Protein AF-A0A822FUC9-F1 (afdb_monomer_lite)

Secondary structure (DSSP, 8-state):
----GGG--EEEES-EEES-SEEE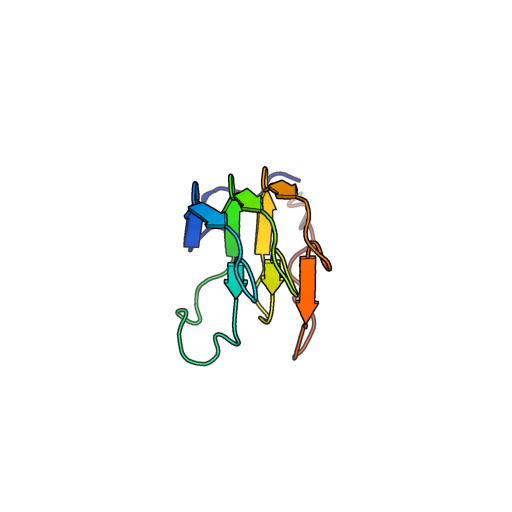EE---TTTS-TT--EEEEES-EEES-SSEEEEE--SSEEEEES-EEES-SEEEEE---SS---TT------

Structure (mmCIF, N/CA/C/O backbone):
data_AF-A0A822FUC9-F1
#
_entry.id   AF-A0A822FUC9-F1
#
loop_
_atom_site.group_PDB
_atom_site.id
_atom_site.type_symbol
_atom_site.label_atom_id
_atom_site.label_alt_id
_atom_site.label_comp_id
_atom_site.label_asym_id
_atom_site.label_entity_id
_atom_site.label_seq_id
_atom_site.pdbx_PDB_ins_code
_atom_site.Cartn_x
_atom_site.Cartn_y
_atom_site.Cartn_z
_atom_site.occupancy
_atom_site.B_iso_or_equiv
_atom_site.auth_seq_id
_atom_site.auth_comp_id
_atom_site.auth_asym_id
_atom_site.auth_atom_id
_atom_site.pdbx_PDB_model_num
ATOM 1 N N . GLY A 1 1 ? -17.958 -11.369 3.211 1.00 40.06 1 GLY A N 1
ATOM 2 C CA . GLY A 1 1 ? -18.335 -10.752 4.494 1.00 40.06 1 GLY A CA 1
ATOM 3 C C . GLY A 1 1 ? -18.150 -9.264 4.352 1.00 40.06 1 GLY A C 1
ATOM 4 O O . GLY A 1 1 ? -17.113 -8.867 3.839 1.00 40.06 1 GLY A O 1
ATOM 5 N N . THR A 1 2 ? -19.156 -8.472 4.706 1.00 40.84 2 THR A N 1
ATOM 6 C CA . THR A 1 2 ? -19.110 -7.010 4.588 1.00 40.84 2 THR A CA 1
ATOM 7 C C . THR A 1 2 ? -18.459 -6.458 5.848 1.00 40.84 2 THR A C 1
ATOM 9 O O . THR A 1 2 ? -18.997 -6.643 6.937 1.00 40.84 2 THR A O 1
ATOM 12 N N . VAL A 1 3 ? -17.288 -5.839 5.715 1.00 48.88 3 VAL A N 1
ATOM 13 C CA . VAL A 1 3 ? -16.697 -5.052 6.804 1.00 48.88 3 VAL A CA 1
ATOM 14 C C . VAL A 1 3 ? -17.648 -3.891 7.073 1.00 48.88 3 VAL A C 1
ATOM 16 O O . VAL A 1 3 ? -18.052 -3.197 6.139 1.00 48.88 3 VAL A O 1
ATOM 19 N N . LEU A 1 4 ? -18.075 -3.721 8.323 1.00 53.12 4 LEU A N 1
ATOM 20 C CA . LEU A 1 4 ? -18.936 -2.604 8.681 1.00 53.12 4 LEU A CA 1
ATOM 21 C C . LEU A 1 4 ? -18.084 -1.336 8.643 1.00 53.12 4 LEU A C 1
ATOM 23 O O . LEU A 1 4 ? -16.979 -1.307 9.173 1.00 53.12 4 LEU A O 1
ATOM 27 N N . GLN A 1 5 ? -18.596 -0.270 8.033 1.00 51.47 5 GLN A N 1
ATOM 28 C CA . GLN A 1 5 ? -17.870 0.995 7.866 1.00 51.47 5 GLN A CA 1
ATOM 29 C C . GLN A 1 5 ? -17.381 1.607 9.196 1.00 51.47 5 GLN A C 1
ATOM 31 O O . GLN A 1 5 ? -16.425 2.372 9.209 1.00 51.47 5 GLN A O 1
ATOM 36 N N . ASN A 1 6 ? -17.977 1.196 10.320 1.00 55.38 6 ASN A N 1
ATOM 37 C CA . ASN A 1 6 ? -17.577 1.572 11.678 1.00 55.38 6 ASN A CA 1
ATOM 38 C C . ASN A 1 6 ? -16.261 0.919 12.156 1.00 55.38 6 ASN A C 1
ATOM 40 O O . ASN A 1 6 ? -15.719 1.342 13.174 1.00 55.38 6 ASN A O 1
ATOM 44 N N . ASP A 1 7 ? -15.754 -0.099 11.453 1.00 62.12 7 ASP A N 1
ATOM 45 C CA . ASP A 1 7 ? -14.483 -0.766 11.768 1.00 62.12 7 ASP A CA 1
ATOM 46 C C . ASP A 1 7 ? -13.285 -0.108 11.057 1.00 62.12 7 ASP A C 1
ATOM 48 O O . ASP A 1 7 ? -12.131 -0.367 11.413 1.00 62.12 7 ASP A O 1
ATOM 52 N N . ILE A 1 8 ? -13.544 0.748 10.058 1.00 62.56 8 ILE A N 1
ATOM 53 C CA . ILE A 1 8 ? -12.523 1.475 9.298 1.00 62.56 8 ILE A CA 1
ATOM 54 C C . ILE A 1 8 ? -12.222 2.780 10.026 1.00 62.56 8 ILE A C 1
ATOM 56 O O . ILE A 1 8 ? -12.948 3.763 9.931 1.00 62.56 8 ILE A O 1
ATOM 60 N N . THR A 1 9 ? -11.118 2.779 10.760 1.00 69.50 9 THR A N 1
ATOM 61 C CA . THR A 1 9 ? -10.632 3.964 11.477 1.00 69.50 9 THR A CA 1
ATOM 62 C C . THR A 1 9 ? -9.753 4.858 10.608 1.00 69.50 9 THR A C 1
ATOM 64 O O . THR A 1 9 ? -9.668 6.050 10.875 1.00 69.50 9 THR A O 1
ATOM 67 N N . ASN A 1 10 ? -9.114 4.301 9.570 1.00 73.19 10 ASN A N 1
ATOM 68 C CA . ASN A 1 10 ? -8.293 5.064 8.630 1.00 73.19 10 ASN A CA 1
ATOM 69 C C . ASN A 1 10 ? -8.609 4.660 7.191 1.00 73.19 10 ASN A C 1
ATOM 71 O O . ASN A 1 10 ? -8.519 3.478 6.846 1.00 73.19 10 ASN A O 1
ATOM 75 N N . ASP A 1 11 ? -8.941 5.658 6.379 1.00 80.75 11 ASP A N 1
ATOM 76 C CA . ASP A 1 11 ? -9.307 5.522 4.974 1.00 80.75 11 ASP A CA 1
ATOM 77 C C . ASP A 1 11 ? -8.325 6.316 4.100 1.00 80.75 11 ASP A C 1
ATOM 79 O O . ASP A 1 11 ? -8.142 7.523 4.289 1.00 80.75 11 ASP A O 1
ATOM 83 N N . TYR A 1 12 ? -7.665 5.624 3.169 1.00 81.88 12 TYR A N 1
ATOM 84 C CA . TYR A 1 12 ? -6.731 6.207 2.213 1.00 81.88 12 TYR A CA 1
ATOM 85 C C . TYR A 1 12 ? -7.166 5.867 0.791 1.00 81.88 12 TYR A C 1
ATOM 87 O O . TYR A 1 12 ? -7.128 4.700 0.393 1.00 81.88 12 TYR A O 1
ATOM 95 N N . SER A 1 13 ? -7.513 6.890 0.002 1.00 88.69 13 SER A N 1
ATOM 96 C CA . SER A 1 13 ? -8.104 6.681 -1.324 1.00 88.69 13 SER A CA 1
ATOM 97 C C . SER A 1 13 ? -7.611 7.609 -2.433 1.00 88.69 13 SER A C 1
ATOM 99 O O . SER A 1 13 ? -7.035 8.663 -2.165 1.00 88.69 13 SER A O 1
ATOM 101 N N . ASN A 1 14 ? -7.790 7.171 -3.687 1.00 86.50 14 ASN A N 1
ATOM 102 C CA . ASN A 1 14 ? -7.552 7.950 -4.913 1.00 86.50 14 ASN A CA 1
ATOM 103 C C . ASN A 1 14 ? -6.132 8.524 -5.081 1.00 86.50 14 ASN A C 1
ATOM 105 O O . ASN A 1 14 ? -5.957 9.635 -5.583 1.00 86.50 14 ASN A O 1
ATOM 109 N N . ASN A 1 15 ? -5.104 7.777 -4.676 1.00 83.19 15 ASN A N 1
ATOM 110 C CA . ASN A 1 15 ? -3.715 8.190 -4.869 1.00 83.19 15 ASN A CA 1
ATOM 111 C C . ASN A 1 15 ? -3.087 7.518 -6.098 1.00 83.19 15 ASN A C 1
ATOM 113 O O . ASN A 1 15 ? -3.349 6.350 -6.397 1.00 83.19 15 ASN A O 1
ATOM 117 N N . GLU A 1 16 ? -2.189 8.240 -6.769 1.00 90.00 16 GLU A N 1
ATOM 118 C CA . GLU A 1 16 ? -1.485 7.768 -7.961 1.00 90.00 16 GLU A CA 1
ATOM 119 C C . GLU A 1 16 ? 0.034 7.943 -7.825 1.00 90.00 16 GLU A C 1
ATOM 121 O O . GLU A 1 16 ? 0.522 8.990 -7.398 1.00 90.00 16 GLU A O 1
ATOM 126 N N . VAL A 1 17 ? 0.791 6.898 -8.174 1.00 87.19 17 VAL A N 1
ATOM 127 C CA . VAL A 1 17 ? 2.259 6.873 -8.106 1.00 87.19 17 VAL A CA 1
ATOM 128 C C . VAL A 1 17 ? 2.842 6.367 -9.424 1.00 87.19 17 VAL A C 1
ATOM 130 O O . VAL A 1 17 ? 2.432 5.323 -9.935 1.00 87.19 17 VAL A O 1
ATOM 133 N N . HIS A 1 18 ? 3.856 7.068 -9.941 1.00 89.06 18 HIS A N 1
ATOM 134 C CA . HIS A 1 18 ? 4.549 6.721 -11.185 1.00 89.06 18 HIS A CA 1
ATOM 135 C C . HIS A 1 18 ? 6.061 6.631 -10.995 1.00 89.06 18 HIS A C 1
ATOM 137 O O . HIS A 1 18 ? 6.656 7.500 -10.360 1.00 89.06 18 HIS A O 1
ATOM 143 N N . SER A 1 19 ? 6.688 5.634 -11.628 1.00 87.31 19 SER A N 1
ATOM 144 C CA . SER A 1 19 ? 8.151 5.537 -11.780 1.00 87.31 19 SER A CA 1
ATOM 145 C C . SER A 1 19 ? 8.917 5.658 -10.455 1.00 87.31 19 SER A C 1
ATOM 147 O O . SER A 1 19 ? 9.964 6.303 -10.380 1.00 87.31 19 SER A O 1
ATOM 149 N N . ALA A 1 20 ? 8.373 5.066 -9.392 1.00 84.38 20 ALA A N 1
ATOM 150 C CA . ALA A 1 20 ? 8.937 5.128 -8.051 1.00 84.38 20 ALA A CA 1
ATOM 151 C C . ALA A 1 20 ? 9.754 3.871 -7.723 1.00 84.38 20 ALA A C 1
ATOM 153 O O . ALA A 1 20 ? 9.514 2.786 -8.255 1.00 84.38 20 ALA A O 1
ATOM 154 N N . MET A 1 21 ? 10.699 3.999 -6.788 1.00 84.69 21 MET A N 1
ATOM 155 C CA . MET A 1 21 ? 11.446 2.849 -6.265 1.00 84.69 21 MET A CA 1
ATOM 156 C C . MET A 1 21 ? 10.511 1.842 -5.573 1.00 84.69 21 MET A C 1
ATOM 158 O O . MET A 1 21 ? 10.620 0.638 -5.783 1.00 84.69 21 MET A O 1
ATOM 162 N N . SER A 1 22 ? 9.557 2.344 -4.793 1.00 84.69 22 SER A N 1
ATOM 163 C CA . SER A 1 22 ? 8.419 1.608 -4.245 1.00 84.69 22 SER A CA 1
ATOM 164 C C . SER A 1 22 ? 7.195 2.515 -4.350 1.00 84.69 22 SER A C 1
ATOM 166 O O . SER A 1 22 ? 7.341 3.727 -4.198 1.00 84.69 22 SER A O 1
ATOM 168 N N . GLY A 1 23 ? 6.025 1.952 -4.633 1.00 87.44 23 GLY A N 1
ATOM 169 C CA . GLY A 1 23 ? 4.762 2.670 -4.736 1.00 87.44 23 GLY A CA 1
ATOM 170 C C . GLY A 1 23 ? 4.232 3.077 -3.366 1.00 87.44 23 GLY A C 1
ATOM 171 O O . GLY A 1 23 ? 4.817 3.912 -2.677 1.00 87.44 23 GLY A O 1
ATOM 172 N N . PHE A 1 24 ? 3.123 2.481 -2.944 1.00 85.31 24 PHE A N 1
ATOM 173 C CA . PHE A 1 24 ? 2.562 2.742 -1.622 1.00 85.31 24 PHE A CA 1
ATOM 174 C C . PHE A 1 24 ? 3.253 1.899 -0.569 1.00 85.31 24 PHE A C 1
ATOM 176 O O . PHE A 1 24 ? 3.387 0.689 -0.722 1.00 85.31 24 PHE A O 1
ATOM 183 N N . ASN A 1 25 ? 3.675 2.533 0.519 1.00 85.88 25 ASN A N 1
ATOM 184 C CA . ASN A 1 25 ? 4.366 1.840 1.592 1.00 85.88 25 ASN A CA 1
ATOM 185 C C . ASN A 1 25 ? 3.650 2.062 2.919 1.00 85.88 25 ASN A C 1
ATOM 187 O O . ASN A 1 25 ? 3.460 3.198 3.346 1.00 85.88 25 ASN A O 1
ATOM 191 N N . ILE A 1 26 ? 3.331 0.964 3.591 1.00 79.94 26 ILE A N 1
ATOM 192 C CA . ILE A 1 26 ? 2.938 0.924 4.992 1.00 79.94 26 ILE A CA 1
ATOM 193 C C . ILE A 1 26 ? 4.140 0.363 5.746 1.00 79.94 26 ILE A C 1
ATOM 195 O O . ILE A 1 26 ? 4.489 -0.800 5.577 1.00 79.94 26 ILE A O 1
ATOM 199 N N . TRP A 1 27 ? 4.808 1.209 6.523 1.00 73.25 27 TRP A N 1
ATOM 200 C CA . TRP A 1 27 ? 5.995 0.875 7.318 1.00 73.25 27 TRP A CA 1
ATOM 201 C C . TRP A 1 27 ? 5.603 0.590 8.771 1.00 73.25 27 TRP A C 1
ATOM 203 O O . TRP A 1 27 ? 4.493 0.970 9.155 1.00 73.25 27 TRP A O 1
ATOM 213 N N . PRO A 1 28 ? 6.467 -0.066 9.579 1.00 62.00 28 PRO A N 1
ATOM 214 C CA . PRO A 1 28 ? 6.102 -0.471 10.929 1.00 62.00 28 PRO A CA 1
ATOM 215 C C . PRO A 1 28 ? 5.550 0.721 11.706 1.00 62.00 28 PRO A C 1
ATOM 217 O O . PRO A 1 28 ? 6.178 1.770 11.845 1.00 62.00 28 PRO A O 1
ATOM 220 N N . MET A 1 29 ? 4.299 0.559 12.125 1.00 61.09 29 MET A N 1
ATOM 221 C CA . MET A 1 29 ? 3.495 1.629 12.699 1.00 61.09 29 MET A CA 1
ATOM 222 C C . MET A 1 29 ? 3.596 1.688 14.222 1.00 61.09 29 MET A C 1
ATOM 224 O O . MET A 1 29 ? 2.753 2.310 14.862 1.00 61.09 29 MET A O 1
ATOM 228 N N . ASP A 1 30 ? 4.614 1.064 14.815 1.00 56.50 30 ASP A N 1
ATOM 229 C CA . ASP A 1 30 ? 4.872 1.089 16.258 1.00 56.50 30 ASP A CA 1
ATOM 230 C C . ASP A 1 30 ? 5.052 2.517 16.809 1.00 56.50 30 ASP A C 1
ATOM 232 O O . ASP A 1 30 ? 4.986 2.711 18.022 1.00 56.50 30 ASP A O 1
ATOM 236 N N . LYS A 1 31 ? 5.218 3.524 15.936 1.00 54.00 31 LYS A N 1
ATOM 237 C CA . LYS A 1 31 ? 5.378 4.935 16.320 1.00 54.00 31 LYS A CA 1
ATOM 238 C C . LYS A 1 31 ? 4.455 5.957 15.642 1.00 54.00 31 LYS A C 1
ATOM 240 O O . LYS A 1 31 ? 4.554 7.128 15.990 1.00 54.00 31 LYS A O 1
ATOM 245 N N . GLY A 1 32 ? 3.611 5.575 14.678 1.00 47.56 32 GLY A N 1
ATOM 246 C CA . GLY A 1 32 ? 3.025 6.557 13.741 1.00 47.56 32 GLY A CA 1
ATOM 247 C C . GLY A 1 32 ? 1.520 6.487 13.495 1.00 47.56 32 GLY A C 1
ATOM 248 O O . GLY A 1 32 ? 0.932 7.497 13.125 1.00 47.56 32 GLY A O 1
ATOM 249 N N . PHE A 1 33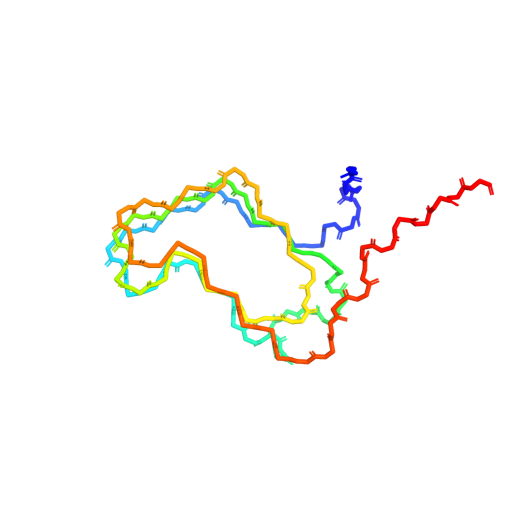 ? 0.887 5.337 13.714 1.00 53.56 33 PHE A N 1
ATOM 250 C CA . PHE A 1 33 ? -0.571 5.228 13.678 1.00 53.56 33 PHE A CA 1
ATOM 251 C C . PHE A 1 33 ? -1.061 4.950 15.082 1.00 53.56 33 PHE A C 1
ATOM 253 O O . PHE A 1 33 ? -0.528 4.065 15.757 1.00 53.56 33 PHE A O 1
ATOM 260 N N . GLU A 1 34 ? -2.075 5.697 15.514 1.00 52.38 34 GLU A N 1
ATOM 261 C CA . GLU A 1 34 ? -2.670 5.503 16.827 1.00 52.38 34 GLU A CA 1
ATOM 262 C C . GLU A 1 34 ? -3.021 4.031 17.036 1.00 52.38 34 GLU A C 1
ATOM 264 O O . GLU A 1 34 ? -3.616 3.363 16.182 1.00 52.38 34 GLU A O 1
ATOM 269 N N . TYR A 1 35 ? -2.601 3.528 18.197 1.00 48.91 35 TYR A N 1
ATOM 270 C CA . TYR A 1 35 ? -2.654 2.123 18.583 1.00 48.91 35 TYR A CA 1
ATOM 271 C C . TYR A 1 35 ? -4.075 1.526 18.533 1.00 48.91 35 TYR A C 1
ATOM 273 O O . TYR A 1 35 ? -4.220 0.302 18.491 1.00 48.91 35 TYR A O 1
ATOM 281 N N . ASP A 1 36 ? -5.094 2.388 18.485 1.00 54.34 36 ASP A N 1
ATOM 282 C CA . ASP A 1 36 ? -6.521 2.062 18.458 1.00 54.34 36 ASP A CA 1
ATOM 283 C C . ASP A 1 36 ? -7.113 1.929 17.039 1.00 54.34 36 ASP A C 1
ATOM 285 O O . ASP A 1 36 ? -8.301 1.670 16.855 1.00 54.34 36 ASP A O 1
ATOM 289 N N . SER A 1 37 ? -6.282 2.055 16.001 1.00 56.94 37 SER A N 1
ATOM 290 C CA . SER A 1 37 ? -6.715 1.838 14.619 1.00 56.94 37 SER A CA 1
ATOM 291 C C . SER A 1 37 ? -6.974 0.345 14.364 1.00 56.94 37 SER A C 1
ATOM 293 O O . SER A 1 37 ? -6.030 -0.435 14.185 1.00 56.94 37 SER A O 1
ATOM 295 N N . LYS A 1 38 ? -8.243 -0.080 14.372 1.00 64.19 38 LYS A N 1
ATOM 296 C CA . LYS A 1 38 ? -8.644 -1.497 14.240 1.00 64.19 38 LYS A CA 1
ATOM 297 C C . LYS A 1 38 ? -8.511 -2.036 12.813 1.00 64.19 38 LYS A C 1
ATOM 299 O O . LYS A 1 38 ? -8.198 -3.219 12.640 1.00 64.19 38 LYS A O 1
ATOM 304 N N . CYS A 1 39 ? -8.713 -1.183 11.808 1.00 75.06 39 CYS A N 1
ATOM 305 C CA . CYS A 1 39 ? -8.602 -1.537 10.394 1.00 75.06 39 CYS A CA 1
ATOM 306 C C . CYS A 1 39 ? -8.197 -0.329 9.535 1.00 75.06 39 CYS A C 1
ATOM 308 O O . CYS A 1 39 ? -8.573 0.811 9.825 1.00 75.06 39 CYS A O 1
ATOM 310 N N . ILE A 1 40 ? -7.440 -0.599 8.471 1.00 77.69 40 ILE A N 1
ATOM 311 C CA . ILE A 1 40 ? -7.067 0.363 7.429 1.00 77.69 40 ILE A CA 1
ATOM 312 C C . ILE A 1 40 ? -7.760 -0.056 6.134 1.00 77.69 40 ILE A C 1
ATOM 314 O O . ILE A 1 40 ? -7.640 -1.216 5.736 1.00 77.69 40 ILE A O 1
ATOM 318 N N . LEU A 1 41 ? -8.452 0.871 5.476 1.00 82.62 41 LEU A N 1
ATOM 319 C CA . LEU A 1 41 ? -8.914 0.694 4.102 1.00 82.62 41 LEU A CA 1
ATOM 320 C C . LEU A 1 41 ? -7.986 1.465 3.160 1.00 82.62 41 LEU A C 1
ATOM 322 O O . LEU A 1 41 ? -7.725 2.650 3.357 1.00 82.62 41 LEU A O 1
ATOM 326 N N . ILE A 1 42 ? -7.484 0.770 2.145 1.00 84.25 42 ILE A N 1
ATOM 327 C CA . ILE A 1 42 ? -6.742 1.338 1.024 1.00 84.25 42 ILE A CA 1
ATOM 328 C C . ILE A 1 42 ? -7.570 1.071 -0.219 1.00 84.25 42 ILE A C 1
ATOM 330 O O . ILE A 1 42 ? -7.784 -0.099 -0.550 1.00 84.25 42 ILE A O 1
ATOM 334 N N . HIS A 1 43 ? -8.019 2.118 -0.909 1.00 86.94 43 HIS A N 1
ATOM 335 C CA . HIS A 1 43 ? -8.826 1.910 -2.104 1.00 86.94 43 HIS A CA 1
ATOM 336 C C . HIS A 1 43 ? -8.576 2.883 -3.253 1.00 86.94 43 HIS A C 1
ATOM 338 O O . HIS A 1 43 ? -8.065 3.984 -3.070 1.00 86.94 43 HIS A O 1
ATOM 344 N N . ASP A 1 44 ? -8.904 2.452 -4.472 1.00 89.44 44 ASP A N 1
ATOM 345 C CA . ASP A 1 44 ? -8.776 3.251 -5.702 1.00 89.44 44 ASP A CA 1
ATOM 346 C C . ASP A 1 44 ? -7.355 3.782 -5.966 1.00 89.44 44 ASP A C 1
ATOM 348 O O . ASP A 1 44 ? -7.157 4.845 -6.561 1.00 89.44 44 ASP A O 1
ATOM 352 N N . PHE A 1 45 ? -6.328 3.057 -5.517 1.00 87.88 45 PHE A N 1
ATOM 353 C CA . PHE A 1 45 ? -4.940 3.446 -5.764 1.00 87.88 45 PHE A CA 1
ATOM 354 C C . PHE A 1 45 ? -4.456 2.981 -7.123 1.00 87.88 45 PHE A C 1
ATOM 356 O O . PHE A 1 45 ? -4.803 1.897 -7.586 1.00 87.88 45 PHE A O 1
ATOM 363 N N . LYS A 1 46 ? -3.581 3.772 -7.740 1.00 91.56 46 LYS A N 1
ATOM 364 C CA . LYS A 1 46 ? -2.895 3.400 -8.977 1.00 91.56 46 LYS A CA 1
ATOM 365 C C . LYS A 1 46 ? -1.394 3.503 -8.793 1.00 91.56 46 LYS A C 1
ATOM 367 O O . LYS A 1 46 ? -0.864 4.530 -8.378 1.00 91.56 46 LYS A O 1
ATOM 372 N N . THR A 1 47 ? -0.685 2.436 -9.120 1.00 90.44 47 THR A N 1
ATOM 373 C CA . THR A 1 47 ? 0.773 2.435 -9.165 1.00 90.44 47 THR A CA 1
ATOM 374 C C . THR A 1 47 ? 1.241 1.908 -10.503 1.00 90.44 47 THR A C 1
ATOM 376 O O . THR A 1 47 ? 0.847 0.821 -10.924 1.00 90.44 47 THR A O 1
ATOM 379 N N . TYR A 1 48 ? 2.108 2.673 -11.155 1.00 90.94 48 TYR A N 1
ATOM 380 C CA . TYR A 1 48 ? 2.673 2.327 -12.449 1.00 90.94 48 TYR A CA 1
ATOM 381 C C . TYR A 1 48 ? 4.197 2.397 -12.420 1.00 90.94 48 TYR A C 1
ATOM 383 O O . TYR A 1 48 ? 4.765 3.368 -11.912 1.00 90.94 48 TYR A O 1
ATOM 391 N N . LYS A 1 49 ? 4.868 1.394 -13.000 1.00 89.19 49 LYS A N 1
ATOM 392 C CA . LYS A 1 49 ? 6.338 1.363 -13.114 1.00 89.19 49 LYS A CA 1
ATOM 393 C C . LYS A 1 49 ? 7.072 1.445 -11.779 1.00 89.19 49 LYS A C 1
ATOM 395 O O . LYS A 1 49 ? 8.077 2.141 -11.651 1.00 89.19 49 LYS A O 1
ATOM 400 N N . ALA A 1 50 ? 6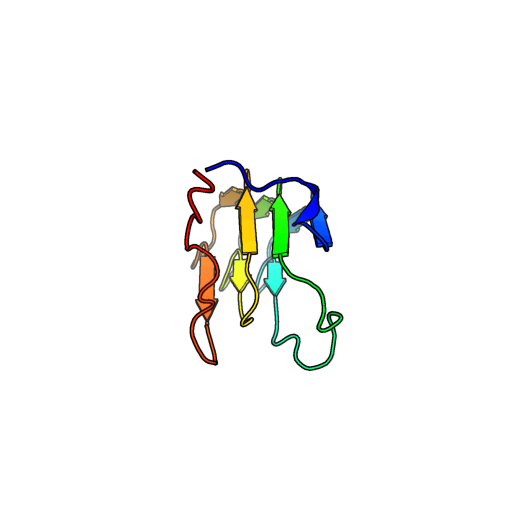.572 0.728 -10.775 1.00 88.12 50 ALA A N 1
ATOM 401 C CA . ALA A 1 50 ? 7.302 0.567 -9.524 1.00 88.12 50 ALA A CA 1
ATOM 402 C C . ALA A 1 50 ? 8.511 -0.361 -9.722 1.00 88.12 50 ALA A C 1
ATOM 404 O O . ALA A 1 50 ? 8.363 -1.491 -10.193 1.00 88.12 50 ALA A O 1
ATOM 405 N N . TRP A 1 51 ? 9.706 0.105 -9.348 1.00 84.12 51 TRP A N 1
ATOM 406 C CA . TRP A 1 51 ? 10.943 -0.645 -9.583 1.00 84.12 51 TRP A CA 1
ATOM 407 C C . TRP A 1 51 ? 11.070 -1.880 -8.680 1.00 84.12 51 TRP A C 1
ATOM 409 O O . TRP A 1 51 ? 11.490 -2.940 -9.149 1.00 84.12 51 TRP A O 1
ATOM 419 N N . TYR A 1 52 ? 10.662 -1.756 -7.412 1.00 85.25 52 TYR A N 1
ATOM 420 C CA . TYR A 1 52 ? 10.576 -2.871 -6.468 1.00 85.25 52 TYR A CA 1
ATOM 421 C C . TYR A 1 52 ? 9.130 -3.304 -6.237 1.00 85.25 52 TYR A C 1
ATOM 423 O O . TYR A 1 52 ? 8.722 -4.318 -6.795 1.00 85.25 52 TYR A O 1
ATOM 431 N N . TYR A 1 53 ? 8.357 -2.548 -5.452 1.00 86.56 53 TYR A N 1
ATOM 432 C CA . TYR A 1 53 ? 7.023 -2.949 -4.985 1.00 86.56 53 TYR A CA 1
ATOM 433 C C . TYR A 1 53 ? 5.970 -1.922 -5.388 1.00 86.56 53 TYR A C 1
ATOM 435 O O . TYR A 1 53 ? 6.195 -0.730 -5.208 1.00 86.56 53 TYR A O 1
ATOM 443 N N . GLY A 1 54 ? 4.811 -2.353 -5.884 1.00 86.88 54 GLY A N 1
ATOM 444 C CA . GLY A 1 54 ? 3.661 -1.470 -6.079 1.00 86.88 54 GLY A CA 1
ATOM 445 C C . GLY A 1 54 ? 3.003 -1.092 -4.755 1.00 86.88 54 GLY A C 1
ATOM 446 O O . GLY A 1 54 ? 2.792 0.086 -4.479 1.00 86.88 54 GLY A O 1
ATOM 447 N N . LEU A 1 55 ? 2.740 -2.093 -3.914 1.00 86.75 55 LEU A N 1
ATOM 448 C CA . LEU A 1 55 ? 2.377 -1.923 -2.511 1.00 86.75 55 LEU A CA 1
ATOM 449 C C . LEU A 1 55 ? 3.358 -2.704 -1.633 1.00 86.75 55 LEU A C 1
ATOM 451 O O . LEU A 1 55 ? 3.547 -3.903 -1.823 1.00 86.75 55 LEU A O 1
ATOM 455 N N . TYR A 1 56 ? 3.942 -2.041 -0.644 1.00 87.38 56 TYR A N 1
ATOM 456 C CA . TYR A 1 56 ? 4.738 -2.651 0.413 1.00 87.38 56 TYR A CA 1
ATOM 457 C C . TYR A 1 56 ? 3.999 -2.506 1.738 1.00 87.38 56 TYR A C 1
ATOM 459 O O . TYR A 1 56 ? 3.680 -1.397 2.160 1.00 87.38 56 TYR A O 1
ATOM 467 N N . ILE A 1 57 ? 3.712 -3.623 2.395 1.00 84.62 57 ILE A N 1
ATOM 468 C CA . ILE A 1 57 ? 2.909 -3.665 3.613 1.00 84.62 57 ILE A CA 1
ATOM 469 C C . ILE A 1 57 ? 3.735 -4.278 4.728 1.00 84.62 57 ILE A C 1
ATOM 471 O O . ILE A 1 57 ? 4.079 -5.452 4.662 1.00 84.62 57 ILE A O 1
ATOM 475 N N . ASN A 1 58 ? 4.012 -3.500 5.767 1.00 81.31 58 ASN A N 1
ATOM 476 C CA . ASN A 1 58 ? 4.744 -3.922 6.949 1.00 81.31 58 ASN A CA 1
ATOM 477 C C . ASN A 1 58 ? 4.044 -3.417 8.215 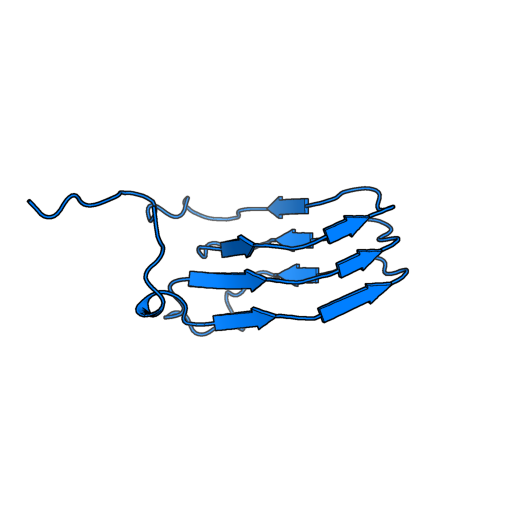1.00 81.31 58 ASN A C 1
ATOM 479 O O . ASN A 1 58 ? 4.361 -2.357 8.751 1.00 81.31 58 ASN A O 1
ATOM 483 N N . THR A 1 59 ? 3.030 -4.160 8.661 1.00 74.50 59 THR A N 1
ATOM 484 C CA . THR A 1 59 ? 2.245 -3.838 9.858 1.00 74.50 59 THR A CA 1
ATOM 485 C C . THR A 1 59 ? 1.578 -5.088 10.435 1.00 74.50 59 THR A C 1
ATOM 487 O O . THR A 1 59 ? 1.362 -6.069 9.727 1.00 74.50 59 THR A O 1
ATOM 490 N N . ALA A 1 60 ? 1.224 -5.039 11.721 1.00 71.38 60 ALA A N 1
ATOM 491 C CA . ALA A 1 60 ? 0.426 -6.064 12.401 1.00 71.38 60 ALA A CA 1
ATOM 492 C C . ALA A 1 60 ? -1.092 -5.769 12.374 1.00 71.38 60 ALA A C 1
ATOM 494 O O . ALA A 1 60 ? -1.874 -6.492 12.989 1.00 71.38 60 ALA A O 1
ATOM 495 N N . ARG A 1 61 ? -1.519 -4.679 11.718 1.00 72.44 61 ARG A N 1
ATOM 496 C CA . ARG A 1 61 ? -2.930 -4.262 11.635 1.00 72.44 61 ARG A CA 1
ATOM 497 C C . ARG A 1 61 ? -3.670 -4.944 10.486 1.00 72.44 61 ARG A C 1
ATOM 499 O O . ARG A 1 61 ? -3.059 -5.385 9.516 1.00 72.44 61 ARG A O 1
ATOM 506 N N . ASN A 1 62 ? -4.998 -4.957 10.583 1.00 75.50 62 ASN A N 1
ATOM 507 C CA . ASN A 1 62 ? -5.868 -5.395 9.495 1.00 75.50 62 ASN A CA 1
ATOM 508 C C . ASN A 1 62 ? -5.861 -4.358 8.377 1.00 75.50 62 ASN A C 1
ATOM 510 O O . ASN A 1 62 ? -6.039 -3.166 8.638 1.00 75.50 62 ASN A O 1
ATOM 514 N N . ILE A 1 63 ? -5.670 -4.823 7.146 1.00 78.38 63 ILE A N 1
ATOM 515 C CA . ILE A 1 63 ? -5.702 -3.986 5.953 1.00 78.38 63 ILE A CA 1
ATOM 516 C C . ILE A 1 63 ? -6.697 -4.589 4.974 1.00 78.38 63 ILE A C 1
ATOM 518 O O . ILE A 1 63 ? -6.646 -5.781 4.675 1.00 78.38 63 ILE A O 1
ATOM 522 N N . ILE A 1 64 ? -7.563 -3.735 4.451 1.00 82.19 64 ILE A N 1
ATOM 523 C CA . ILE A 1 64 ? -8.420 -4.019 3.311 1.00 82.19 64 ILE A CA 1
ATOM 524 C C . ILE A 1 64 ? -7.839 -3.248 2.133 1.00 82.19 64 ILE A C 1
ATOM 526 O O . ILE A 1 64 ? -7.590 -2.050 2.238 1.00 82.19 64 ILE A O 1
ATOM 530 N N . ILE A 1 65 ? -7.599 -3.952 1.031 1.00 83.94 65 ILE A N 1
ATOM 531 C CA . ILE A 1 65 ? -7.152 -3.364 -0.230 1.00 83.94 65 ILE A CA 1
ATOM 532 C C . ILE A 1 65 ? -8.273 -3.604 -1.226 1.00 83.94 65 ILE A C 1
ATOM 534 O O . ILE A 1 65 ? -8.588 -4.760 -1.509 1.00 83.94 65 ILE A O 1
ATOM 538 N N . ASP A 1 66 ? -8.869 -2.534 -1.733 1.00 85.94 66 ASP A N 1
ATOM 539 C CA . ASP A 1 66 ? -10.002 -2.613 -2.648 1.00 85.94 66 ASP A CA 1
ATOM 540 C C . ASP A 1 66 ? -9.778 -1.744 -3.884 1.00 85.94 66 ASP A C 1
ATOM 542 O O . ASP A 1 66 ? -9.270 -0.636 -3.794 1.00 85.94 66 ASP A O 1
ATOM 546 N N . SER A 1 67 ? -10.134 -2.242 -5.066 1.00 90.19 67 SER A N 1
ATOM 547 C CA . SER A 1 67 ? -10.117 -1.433 -6.297 1.00 90.19 67 SER A CA 1
ATOM 548 C C . SER A 1 67 ? -8.760 -0.768 -6.642 1.00 90.19 67 SER A C 1
ATOM 550 O O . SER A 1 67 ? -8.695 0.193 -7.407 1.00 90.19 67 SER A O 1
ATOM 552 N N . CYS A 1 68 ? -7.643 -1.299 -6.129 1.00 87.69 68 CYS A N 1
ATOM 553 C CA . CYS A 1 68 ? -6.291 -0.814 -6.418 1.00 87.69 68 CYS A CA 1
ATOM 554 C C . CYS A 1 68 ? -5.703 -1.465 -7.681 1.00 87.69 68 CYS A C 1
ATOM 556 O O . CYS A 1 68 ? -5.796 -2.674 -7.887 1.00 87.69 68 CYS A O 1
ATOM 558 N N . THR A 1 69 ? -5.020 -0.672 -8.502 1.00 91.19 69 THR A N 1
ATOM 559 C CA . THR A 1 69 ? -4.312 -1.103 -9.710 1.00 91.19 69 THR A CA 1
ATOM 560 C C . THR A 1 69 ? -2.806 -0.976 -9.518 1.00 91.19 69 THR A C 1
ATOM 562 O O . THR A 1 69 ? -2.295 0.118 -9.289 1.00 91.19 69 THR A O 1
ATOM 565 N N . VAL A 1 70 ? -2.076 -2.077 -9.696 1.00 89.38 70 VAL A N 1
ATOM 566 C CA . VAL A 1 70 ? -0.616 -2.064 -9.845 1.00 89.38 70 VAL A CA 1
ATOM 567 C C . VAL A 1 70 ? -0.275 -2.607 -11.221 1.00 89.38 70 VAL A C 1
ATOM 569 O O . VAL A 1 70 ? -0.621 -3.742 -11.542 1.00 89.38 70 VAL A O 1
ATOM 572 N N . ALA A 1 71 ? 0.393 -1.800 -12.037 1.00 89.19 71 ALA A N 1
ATOM 573 C CA . ALA A 1 71 ? 0.716 -2.144 -13.413 1.00 89.19 71 ALA A CA 1
ATOM 574 C C . ALA A 1 71 ? 2.191 -1.876 -13.725 1.00 89.19 71 ALA A C 1
ATOM 576 O O . ALA A 1 71 ? 2.781 -0.910 -13.239 1.00 89.19 71 ALA A O 1
ATOM 577 N N . ASP A 1 72 ? 2.769 -2.730 -14.571 1.00 86.56 72 ASP A N 1
ATOM 578 C CA . ASP A 1 72 ? 4.133 -2.574 -15.098 1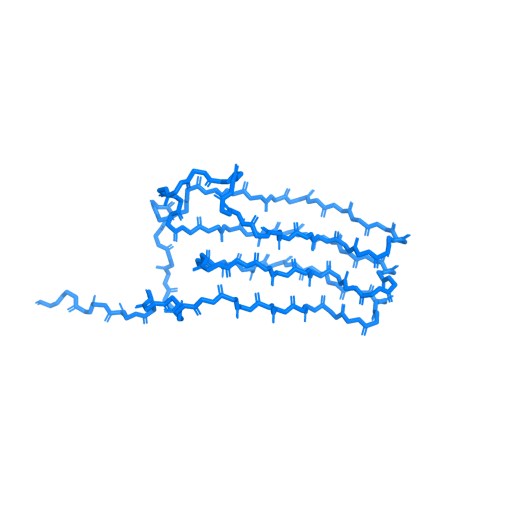.00 86.56 72 ASP A CA 1
ATOM 579 C C . ASP A 1 72 ? 5.211 -2.423 -14.002 1.00 86.56 72 ASP A C 1
ATOM 581 O O . ASP A 1 72 ? 6.168 -1.674 -14.148 1.00 86.56 72 ASP A O 1
ATOM 585 N N . GLY A 1 73 ? 5.024 -3.085 -12.856 1.00 80.88 73 GLY A N 1
ATOM 586 C CA . GLY A 1 73 ? 5.983 -3.122 -11.748 1.00 80.88 73 GLY A CA 1
ATOM 587 C C . GLY A 1 73 ? 6.570 -4.519 -11.558 1.00 80.88 73 GLY A C 1
ATOM 588 O O . GLY A 1 73 ? 5.997 -5.505 -12.016 1.00 80.88 73 GLY A O 1
ATOM 589 N N . ASN A 1 74 ? 7.706 -4.609 -10.868 1.00 83.25 74 ASN A N 1
ATOM 590 C CA . ASN A 1 74 ? 8.407 -5.882 -10.665 1.00 83.25 74 ASN A CA 1
ATOM 591 C C . ASN A 1 74 ? 7.659 -6.790 -9.670 1.00 83.25 74 ASN A C 1
ATOM 593 O O . ASN A 1 74 ? 7.377 -7.953 -9.953 1.00 83.25 74 ASN A O 1
ATOM 597 N N . VAL A 1 75 ? 7.265 -6.230 -8.522 1.00 81.56 75 VAL A N 1
ATOM 598 C CA . VAL A 1 75 ? 6.423 -6.894 -7.521 1.00 81.56 75 VAL A CA 1
ATOM 599 C C . VAL A 1 75 ? 5.141 -6.091 -7.336 1.00 81.56 75 VAL A C 1
ATOM 601 O O . VAL A 1 75 ? 5.182 -4.902 -7.031 1.00 81.56 75 VAL A O 1
ATOM 604 N N . GLY A 1 76 ? 3.990 -6.746 -7.501 1.00 79.94 76 GLY A N 1
ATOM 605 C CA . GLY A 1 76 ? 2.677 -6.121 -7.329 1.00 79.94 76 GLY A CA 1
ATOM 606 C C . GLY A 1 76 ? 2.437 -5.670 -5.887 1.00 79.94 76 GLY A C 1
ATOM 607 O O . GLY A 1 76 ? 2.445 -4.478 -5.584 1.00 79.94 76 GLY A O 1
ATOM 608 N N . ILE A 1 77 ? 2.267 -6.644 -4.991 1.00 80.31 77 ILE A N 1
ATOM 609 C CA . ILE A 1 77 ? 2.073 -6.438 -3.552 1.00 80.31 77 ILE A CA 1
ATOM 610 C C . ILE A 1 77 ? 3.097 -7.293 -2.803 1.00 80.31 77 ILE A C 1
ATOM 612 O O . ILE A 1 77 ? 3.220 -8.488 -3.068 1.00 80.31 77 ILE A O 1
ATOM 616 N N . PHE A 1 78 ? 3.815 -6.689 -1.861 1.00 82.62 78 PHE A N 1
ATOM 617 C CA . PHE A 1 78 ? 4.719 -7.371 -0.945 1.00 82.62 78 PHE A CA 1
ATOM 618 C C . PHE A 1 78 ? 4.260 -7.152 0.495 1.00 82.62 78 PHE A C 1
ATOM 620 O O . PHE A 1 78 ? 4.206 -6.018 0.970 1.00 82.62 78 PHE A O 1
ATOM 627 N N . THR A 1 79 ? 3.954 -8.238 1.200 1.00 77.38 79 THR A N 1
ATOM 628 C CA . THR A 1 79 ? 3.480 -8.196 2.587 1.00 77.38 79 THR A CA 1
ATOM 629 C C . THR A 1 79 ? 4.515 -8.822 3.513 1.00 77.38 79 THR A C 1
ATOM 631 O O . THR A 1 79 ? 4.857 -9.994 3.377 1.00 77.38 79 THR A O 1
ATOM 634 N N . LEU A 1 80 ? 4.991 -8.041 4.479 1.00 69.56 80 LEU A N 1
ATOM 635 C CA . LEU A 1 80 ? 5.894 -8.448 5.545 1.00 69.56 80 LEU A CA 1
ATOM 636 C C . LEU A 1 80 ? 5.181 -8.302 6.890 1.00 69.56 80 LEU A C 1
ATOM 638 O O . LEU A 1 80 ? 5.007 -7.201 7.397 1.00 69.56 80 LEU A O 1
ATOM 642 N N . VAL A 1 81 ? 4.769 -9.417 7.485 1.00 63.97 81 VAL A N 1
ATOM 643 C CA . VAL A 1 81 ? 4.132 -9.415 8.808 1.00 63.97 81 VAL A CA 1
ATOM 644 C C . VAL A 1 81 ? 5.186 -9.751 9.860 1.00 63.97 81 VAL A C 1
ATOM 646 O O . VAL A 1 81 ? 5.709 -10.863 9.874 1.00 63.97 81 VAL A O 1
ATOM 649 N N . ILE A 1 82 ? 5.509 -8.795 10.736 1.00 57.62 82 ILE A N 1
ATOM 650 C CA . ILE A 1 82 ? 6.427 -8.993 11.869 1.00 57.62 82 ILE A CA 1
ATOM 651 C C . ILE A 1 82 ? 5.620 -8.875 13.166 1.00 57.62 82 ILE A C 1
ATOM 653 O O . ILE A 1 82 ? 5.274 -7.776 13.589 1.00 57.62 82 ILE A O 1
ATOM 657 N N . GLY A 1 83 ? 5.299 -10.011 13.788 1.00 56.38 83 GLY A N 1
ATOM 658 C CA . GLY A 1 83 ? 4.491 -10.080 15.011 1.00 56.38 83 GLY A CA 1
ATOM 659 C C . GLY A 1 83 ? 3.444 -11.198 14.960 1.00 56.38 83 GLY A C 1
ATOM 660 O O . GLY A 1 83 ? 3.344 -11.892 13.946 1.00 56.38 83 GLY A O 1
ATOM 661 N N . PRO A 1 84 ? 2.678 -11.419 16.044 1.00 54.50 84 PRO A N 1
ATOM 662 C CA . PRO A 1 84 ? 1.615 -12.416 16.041 1.00 54.50 84 PRO A CA 1
ATOM 663 C C . PRO A 1 84 ? 0.562 -12.072 14.980 1.00 54.50 84 PRO A C 1
ATOM 665 O O . PRO A 1 84 ? 0.221 -10.908 14.777 1.00 54.50 84 PRO A O 1
ATOM 668 N N . THR A 1 85 ? 0.060 -13.098 14.293 1.00 52.06 85 THR A N 1
ATOM 669 C CA . THR A 1 85 ? -0.959 -12.973 13.246 1.00 52.06 85 THR A CA 1
ATOM 670 C C . THR A 1 85 ? -2.197 -12.251 13.785 1.00 52.06 85 THR A C 1
ATOM 672 O O . THR A 1 85 ? -2.668 -12.569 14.878 1.00 52.06 85 THR A O 1
ATOM 675 N N . ALA A 1 86 ? -2.751 -11.300 13.029 1.00 54.03 86 ALA A N 1
ATOM 676 C CA . ALA A 1 86 ? -4.005 -10.652 13.397 1.00 54.03 86 ALA A CA 1
ATOM 677 C C . ALA A 1 86 ? -5.140 -11.698 13.424 1.00 54.03 86 ALA A C 1
ATOM 679 O O . ALA A 1 86 ? -5.519 -12.249 12.394 1.00 54.03 86 ALA A O 1
ATOM 680 N N . ILE A 1 87 ? -5.679 -11.994 14.610 1.00 55.31 87 ILE A N 1
ATOM 681 C CA . ILE A 1 87 ? -6.710 -13.031 14.850 1.00 55.31 87 ILE A CA 1
ATOM 682 C C . ILE A 1 87 ? -8.124 -12.537 14.447 1.00 55.31 87 ILE A C 1
ATOM 684 O O . ILE A 1 87 ? -9.143 -13.039 14.903 1.00 55.31 87 ILE A O 1
ATOM 68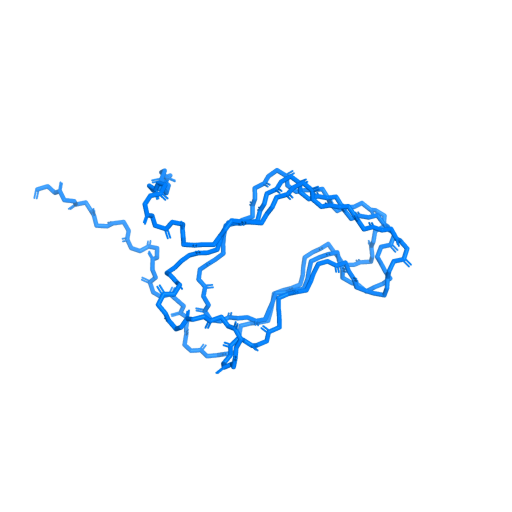8 N N . SER A 1 88 ? -8.227 -11.496 13.626 1.00 53.94 88 SER A N 1
ATOM 689 C CA . SER A 1 88 ? -9.430 -10.658 13.493 1.00 53.94 88 SER A CA 1
ATOM 690 C C . SER A 1 88 ? -10.462 -11.129 12.461 1.00 53.94 88 SER A C 1
ATOM 692 O O . SER A 1 88 ? -11.557 -10.580 12.426 1.00 53.94 88 SER A O 1
ATOM 694 N N . HIS A 1 89 ? -10.178 -12.147 11.643 1.00 46.03 89 HIS A N 1
ATOM 695 C CA . HIS A 1 89 ? -11.154 -12.670 10.673 1.00 46.03 89 HIS A CA 1
ATOM 696 C C . HIS A 1 89 ? -12.002 -13.827 11.233 1.00 46.03 89 HIS A C 1
ATOM 698 O O . HIS A 1 89 ? -12.469 -14.678 10.477 1.00 46.03 89 HIS A O 1
ATOM 704 N N . VAL A 1 90 ? -12.229 -13.889 12.551 1.00 44.38 90 VAL A N 1
ATOM 705 C CA . VAL A 1 90 ? -13.261 -14.783 13.095 1.00 44.38 90 VAL A CA 1
ATOM 706 C C . VAL A 1 90 ? -14.607 -14.086 12.930 1.00 44.38 90 VAL A C 1
ATOM 708 O O . VAL A 1 90 ? -14.946 -13.177 13.683 1.00 44.38 90 VAL A O 1
ATOM 711 N N . ALA A 1 91 ? -15.376 -14.503 11.924 1.00 46.50 91 ALA A N 1
ATOM 712 C CA . ALA A 1 91 ? -16.783 -14.145 11.812 1.00 46.50 91 ALA A CA 1
ATOM 713 C C . ALA A 1 91 ? -17.531 -14.721 13.025 1.00 46.50 91 ALA A C 1
ATOM 715 O O . ALA A 1 91 ? -17.897 -15.896 13.046 1.00 46.50 91 ALA A O 1
ATOM 716 N N . GLY A 1 92 ? -17.720 -13.907 14.061 1.00 39.38 92 GLY A N 1
ATOM 717 C CA . GLY A 1 92 ? -18.674 -14.206 15.117 1.00 39.38 92 GLY A CA 1
ATOM 718 C C . GLY A 1 92 ? -20.070 -14.183 14.510 1.00 39.38 92 GLY A C 1
ATOM 719 O O . GLY A 1 92 ? -20.627 -13.111 14.282 1.00 39.38 92 GLY A O 1
ATOM 720 N N . ASN A 1 93 ? -20.626 -15.358 14.214 1.00 38.66 93 ASN A N 1
ATOM 721 C CA . ASN A 1 93 ? -22.066 -15.492 14.049 1.00 38.66 93 ASN A CA 1
ATOM 722 C C . ASN A 1 93 ? -22.695 -15.145 15.400 1.00 38.66 93 ASN A C 1
ATOM 724 O O . ASN A 1 93 ? -22.713 -15.972 16.307 1.00 38.66 93 ASN A O 1
ATOM 728 N N . ASN A 1 94 ? -23.189 -13.918 15.537 1.00 42.41 94 ASN A N 1
ATOM 729 C CA . ASN A 1 94 ? -24.133 -13.596 16.594 1.00 42.41 94 ASN A CA 1
ATOM 730 C C . ASN A 1 94 ? -25.478 -14.216 16.196 1.00 42.41 94 ASN A C 1
ATOM 732 O O . ASN A 1 94 ? -26.251 -13.606 15.457 1.00 42.41 94 ASN A O 1
ATOM 736 N N . SER A 1 95 ? -25.698 -15.457 16.630 1.00 40.69 95 SER A N 1
ATOM 737 C CA . SER A 1 95 ? -27.017 -16.089 16.747 1.00 40.69 95 SER A CA 1
ATOM 738 C C . SER A 1 95 ? -27.524 -15.956 18.173 1.00 40.69 95 SER A C 1
ATOM 740 O O . SER A 1 95 ? -26.718 -16.295 19.072 1.00 40.69 95 SER A O 1
#

Foldseek 3Di:
DDDDPVLAPEEAEDEEEEQECEAAEDAECPPPDPPPNQEHEYEHYEYENHAAENYEAEYQHHYHYYHYYYPHYPHYYHYDYDDDHDPPPPPPPPD

Radius of gyration: 14.37 Å; chains: 1; bounding box: 38×24×34 Å

pLDDT: mean 72.27, std 16.32, range [38.66, 91.56]

Sequence (95 aa):
GTVLQNDITNDYSNNEVHSAMSGFNIWPMDKGFEYDSKCILIHDFKTYKAWYYGLYINTARNIIIDSCTVADGNVGIFTLVIGPTAISHVAGNNS